Protein AF-A0A448TW00-F1 (afdb_monomer)

Foldseek 3Di:
DDPVVLLLVLLLLLLVLVCNVVCVVVNLVCQVPDDQEPDVLSVLSCVSSVHDHDDDDYPDDDPQLVVQCVPDPQNQVSLLVCLVCVLVSCCVPPCRPCVVDPDDPAAAVSSVLSVCLVVVDPHPSCCPRRRYPNCSSCVPVPVD

Mean predicted aligned error: 4.76 Å

pLDDT: mean 88.73, std 12.0, range [43.09, 97.88]

Structure (mmCIF, N/CA/C/O backbone):
data_AF-A0A448TW00-F1
#
_entry.id   AF-A0A448TW00-F1
#
loop_
_atom_site.group_PDB
_atom_site.id
_atom_site.type_symbol
_atom_site.label_atom_id
_atom_site.label_alt_id
_atom_site.label_comp_id
_atom_site.label_asym_id
_atom_site.label_entity_id
_atom_site.label_seq_id
_atom_site.pdbx_PDB_ins_code
_atom_site.Cartn_x
_atom_site.Cartn_y
_atom_site.Cartn_z
_atom_site.occupancy
_atom_site.B_iso_or_equiv
_atom_site.auth_seq_id
_atom_site.auth_comp_id
_atom_site.auth_asym_id
_atom_site.auth_atom_id
_atom_site.pdbx_PDB_model_num
ATOM 1 N N . MET A 1 1 ? 11.548 3.151 11.758 1.00 76.81 1 MET A N 1
ATOM 2 C CA . MET A 1 1 ? 10.615 2.899 10.655 1.00 76.81 1 MET A CA 1
ATOM 3 C C . MET A 1 1 ? 10.680 4.097 9.739 1.00 76.81 1 MET A C 1
ATOM 5 O O . MET A 1 1 ? 10.514 5.216 10.227 1.00 76.81 1 MET A O 1
ATOM 9 N N . ASP A 1 2 ? 11.054 3.883 8.485 1.00 84.25 2 ASP A N 1
ATOM 10 C CA . ASP A 1 2 ? 10.998 4.933 7.472 1.00 84.25 2 ASP A CA 1
ATOM 11 C C . ASP A 1 2 ? 9.605 4.991 6.814 1.00 84.25 2 ASP A C 1
ATOM 13 O O . ASP A 1 2 ? 8.665 4.332 7.258 1.00 84.25 2 ASP A O 1
ATOM 17 N N . LEU A 1 3 ? 9.437 5.844 5.802 1.00 84.62 3 LEU A N 1
ATOM 18 C CA . LEU A 1 3 ? 8.156 5.987 5.106 1.00 84.62 3 LEU A CA 1
ATOM 19 C C . LEU A 1 3 ? 7.769 4.726 4.316 1.00 84.62 3 LEU A C 1
ATOM 21 O O . LEU A 1 3 ? 6.583 4.427 4.227 1.00 84.62 3 LEU A O 1
ATOM 25 N N . GLY A 1 4 ? 8.735 4.008 3.738 1.00 87.38 4 GLY A N 1
ATOM 26 C CA . GLY A 1 4 ? 8.463 2.789 2.974 1.00 87.38 4 GLY A CA 1
ATOM 27 C C . GLY A 1 4 ? 7.904 1.701 3.881 1.00 87.38 4 GLY A C 1
ATOM 28 O O . GLY A 1 4 ? 6.840 1.159 3.600 1.00 87.38 4 GLY A O 1
ATOM 29 N N . ASP A 1 5 ? 8.544 1.499 5.033 1.00 88.75 5 ASP A N 1
ATOM 30 C CA . ASP A 1 5 ? 8.058 0.569 6.052 1.00 88.75 5 ASP A CA 1
ATOM 31 C C . ASP A 1 5 ? 6.620 0.913 6.512 1.00 88.75 5 ASP A C 1
ATOM 33 O O . ASP A 1 5 ? 5.791 0.025 6.715 1.00 88.75 5 ASP A O 1
ATOM 37 N N . LEU A 1 6 ? 6.311 2.208 6.686 1.00 91.00 6 LEU A N 1
ATOM 38 C CA . LEU A 1 6 ? 4.969 2.670 7.065 1.00 91.00 6 LEU A CA 1
ATOM 39 C C . LEU A 1 6 ? 3.946 2.417 5.951 1.00 91.00 6 LEU A C 1
ATOM 41 O O . LEU A 1 6 ? 2.841 1.959 6.233 1.00 91.00 6 LEU A O 1
ATOM 45 N N . LEU A 1 7 ? 4.290 2.703 4.694 1.00 92.38 7 LEU A N 1
ATOM 46 C CA . LEU A 1 7 ? 3.409 2.448 3.553 1.00 92.38 7 LEU A CA 1
ATOM 47 C C . LEU A 1 7 ? 3.092 0.957 3.423 1.00 92.38 7 LEU A C 1
ATOM 49 O O . LEU A 1 7 ? 1.921 0.610 3.274 1.00 92.38 7 LEU A O 1
ATOM 53 N N . ASP A 1 8 ? 4.097 0.090 3.545 1.00 94.25 8 ASP A N 1
ATOM 54 C CA . ASP A 1 8 ? 3.916 -1.361 3.492 1.00 94.25 8 ASP A CA 1
ATOM 55 C C . ASP A 1 8 ? 3.026 -1.851 4.641 1.00 94.25 8 ASP A C 1
ATOM 57 O O . ASP A 1 8 ? 2.035 -2.545 4.407 1.00 94.25 8 ASP A O 1
ATOM 61 N N . LEU A 1 9 ? 3.314 -1.443 5.882 1.00 95.75 9 LEU A N 1
ATOM 62 C CA . LEU A 1 9 ? 2.559 -1.885 7.056 1.00 95.75 9 LEU A CA 1
ATOM 63 C C . LEU A 1 9 ? 1.084 -1.465 7.000 1.00 95.75 9 LEU A C 1
ATOM 65 O O . LEU A 1 9 ? 0.191 -2.279 7.248 1.00 95.75 9 LEU A O 1
ATOM 69 N N . PHE A 1 10 ? 0.811 -0.200 6.677 1.00 95.75 10 PHE A N 1
ATOM 70 C CA . PHE A 1 10 ? -0.562 0.302 6.614 1.00 95.75 10 PHE A CA 1
ATOM 71 C C . PHE A 1 10 ? -1.309 -0.259 5.403 1.00 95.75 10 PHE A C 1
ATOM 73 O O . PHE A 1 10 ? -2.498 -0.551 5.513 1.00 95.75 10 PHE A O 1
ATOM 80 N N . SER A 1 11 ? -0.620 -0.485 4.284 1.00 97.00 11 SER A N 1
ATOM 81 C CA . SER A 1 11 ? -1.183 -1.171 3.122 1.00 97.00 11 SER A CA 1
ATOM 82 C C . SER A 1 11 ? -1.602 -2.612 3.438 1.00 97.00 11 SER A C 1
ATOM 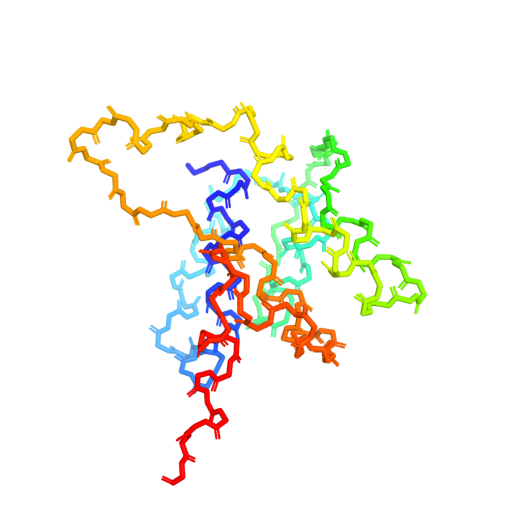84 O O . SER A 1 11 ? -2.696 -3.045 3.069 1.00 97.00 11 SER A O 1
ATOM 86 N N . ILE A 1 12 ? -0.781 -3.348 4.191 1.00 97.06 12 ILE A N 1
ATOM 87 C CA . ILE A 1 12 ? -1.144 -4.678 4.693 1.00 97.06 12 ILE A CA 1
ATOM 88 C C . ILE A 1 12 ? -2.383 -4.575 5.590 1.00 97.06 12 ILE A C 1
ATOM 90 O O . ILE A 1 12 ? -3.329 -5.339 5.411 1.00 97.06 12 ILE A O 1
ATOM 94 N N . GLY A 1 13 ? -2.426 -3.597 6.501 1.00 97.19 13 GLY A N 1
ATOM 95 C CA . GLY A 1 13 ? -3.604 -3.341 7.334 1.00 97.19 13 GLY A CA 1
ATOM 96 C C . GLY A 1 13 ? -4.882 -3.119 6.516 1.00 97.19 13 GLY A C 1
ATOM 97 O O . GLY A 1 13 ? -5.928 -3.666 6.854 1.00 97.19 13 GLY A O 1
ATOM 98 N N . VAL A 1 14 ? -4.792 -2.374 5.411 1.00 97.56 14 VAL A N 1
ATOM 99 C CA . VAL A 1 14 ? -5.897 -2.160 4.460 1.00 97.56 14 VAL A CA 1
ATOM 100 C C . VAL A 1 14 ? -6.347 -3.478 3.824 1.00 97.56 14 VAL A C 1
ATOM 102 O O . VAL A 1 14 ? -7.541 -3.756 3.764 1.00 97.56 14 VAL A O 1
ATOM 105 N N . CYS A 1 15 ? -5.414 -4.325 3.389 1.00 96.88 15 CYS A N 1
ATOM 106 C CA . CYS A 1 15 ? -5.748 -5.618 2.784 1.00 96.88 15 CYS A CA 1
ATOM 107 C C . CYS A 1 15 ? -6.443 -6.576 3.773 1.00 96.88 15 CYS A C 1
ATOM 109 O O . CYS A 1 15 ? -7.280 -7.384 3.372 1.00 96.88 15 CYS A O 1
ATOM 111 N N . TYR A 1 16 ? -6.151 -6.449 5.072 1.00 96.06 16 TYR A N 1
ATOM 112 C CA . TYR A 1 16 ? -6.764 -7.224 6.158 1.00 96.06 16 TYR A CA 1
ATOM 113 C C . TYR A 1 16 ? -7.899 -6.485 6.890 1.00 96.06 16 TYR A C 1
ATOM 115 O O . TYR A 1 16 ? -8.182 -6.788 8.052 1.00 96.06 16 TYR A O 1
ATOM 123 N N . GLU A 1 17 ? -8.576 -5.538 6.236 1.00 94.94 17 GLU A N 1
ATOM 124 C CA . GLU A 1 17 ? -9.590 -4.684 6.871 1.00 94.94 17 GLU A CA 1
ATOM 125 C C . GLU A 1 17 ? -10.706 -5.440 7.622 1.00 94.94 17 GLU A C 1
ATOM 127 O O . GLU A 1 17 ? -11.158 -4.961 8.660 1.00 94.94 17 GLU A O 1
ATOM 132 N N . ASP A 1 18 ? -11.093 -6.643 7.180 1.00 93.81 18 ASP A N 1
ATOM 133 C CA . ASP A 1 18 ? -12.089 -7.506 7.844 1.00 93.81 18 ASP A CA 1
ATOM 134 C C . ASP A 1 18 ? -11.738 -7.855 9.298 1.00 93.81 18 ASP A C 1
ATOM 136 O O . ASP A 1 18 ? -12.614 -8.177 10.099 1.00 93.81 18 ASP A O 1
ATOM 140 N N . ARG A 1 19 ? -10.443 -7.855 9.632 1.00 94.25 19 ARG A N 1
ATOM 141 C CA . ARG A 1 19 ? -9.919 -8.203 10.961 1.00 94.25 19 ARG A CA 1
ATOM 142 C C . ARG A 1 19 ? -9.228 -7.020 11.628 1.00 94.25 19 ARG A C 1
ATOM 144 O O . ARG A 1 19 ? -8.493 -7.207 12.595 1.00 94.25 19 ARG A O 1
ATOM 151 N N . LYS A 1 20 ? -9.452 -5.799 11.129 1.00 94.69 20 LYS A N 1
ATOM 152 C CA . LYS A 1 20 ? -8.726 -4.610 11.591 1.00 94.69 20 LYS A CA 1
ATOM 153 C C . LYS A 1 20 ? -8.838 -4.366 13.085 1.00 94.69 20 LYS A C 1
ATOM 155 O O . LYS A 1 20 ? -7.852 -3.970 13.695 1.00 94.69 20 LYS A O 1
ATOM 160 N N . GLU A 1 21 ? -9.971 -4.695 13.698 1.00 96.31 21 GLU A N 1
ATOM 161 C CA . GLU A 1 21 ? -10.176 -4.544 15.145 1.00 96.31 21 GLU A CA 1
ATOM 162 C C . GLU A 1 21 ? -9.121 -5.283 15.991 1.00 96.31 21 GLU A C 1
ATOM 164 O O . GLU A 1 21 ? -8.815 -4.858 17.102 1.00 96.31 21 GLU A O 1
ATOM 169 N N . GLU A 1 22 ? -8.501 -6.343 15.460 1.00 96.94 22 GLU A N 1
ATOM 170 C CA . GLU A 1 22 ? -7.433 -7.079 16.147 1.00 96.94 22 GLU A CA 1
ATOM 171 C C . GLU A 1 22 ? -6.110 -6.307 16.207 1.00 96.94 22 GLU A C 1
ATOM 173 O O . GLU A 1 22 ? -5.298 -6.553 17.099 1.00 96.94 22 GLU A O 1
ATOM 178 N N . PHE A 1 23 ? -5.877 -5.382 15.269 1.00 96.81 23 PHE A N 1
ATOM 179 C CA . PHE A 1 23 ? -4.593 -4.698 15.126 1.00 96.81 23 PHE A CA 1
ATOM 180 C C . PHE A 1 23 ? -4.650 -3.163 15.132 1.00 96.81 23 PHE A C 1
ATOM 182 O O . PHE A 1 23 ? -3.606 -2.522 15.282 1.00 96.81 23 PHE A O 1
ATOM 189 N N . LEU A 1 24 ? -5.834 -2.551 15.024 1.00 97.00 24 LEU A N 1
ATOM 190 C CA . LEU A 1 24 ? -6.009 -1.093 15.017 1.00 97.00 24 LEU A CA 1
ATOM 191 C C . LEU A 1 24 ? -5.327 -0.383 16.200 1.00 97.00 24 LEU A C 1
ATOM 193 O O . LEU A 1 24 ? -4.672 0.629 15.946 1.00 97.00 24 LEU A O 1
ATOM 197 N N . PRO A 1 25 ? -5.384 -0.880 17.456 1.00 97.00 25 PRO A N 1
ATOM 198 C CA . PRO A 1 25 ? -4.700 -0.220 18.570 1.00 97.00 25 PRO A CA 1
ATOM 199 C C . PRO A 1 25 ? -3.182 -0.106 18.369 1.00 97.00 25 PRO A C 1
ATOM 201 O O . PRO A 1 25 ? -2.582 0.903 18.739 1.00 97.00 25 PRO A O 1
ATOM 204 N N . TYR A 1 26 ? -2.557 -1.108 17.744 1.00 96.75 26 TYR A N 1
ATOM 205 C CA . TYR A 1 26 ? -1.124 -1.084 17.453 1.00 96.75 26 TYR A CA 1
ATOM 206 C C . TYR A 1 26 ? -0.805 -0.114 16.320 1.00 96.75 26 TYR A C 1
ATOM 208 O O . TYR A 1 26 ? 0.150 0.651 16.431 1.00 96.75 26 TYR A O 1
ATOM 216 N N . LEU A 1 27 ? -1.625 -0.087 15.264 1.00 95.50 27 LEU A N 1
ATOM 217 C CA . LEU A 1 27 ? -1.453 0.884 14.185 1.00 95.50 27 LEU A CA 1
ATOM 218 C C . LEU A 1 27 ? -1.635 2.320 14.687 1.00 95.50 27 LEU A C 1
ATOM 220 O O . LEU A 1 27 ? -0.823 3.172 14.340 1.00 95.50 27 LEU A O 1
ATOM 224 N N . GLN A 1 28 ? -2.617 2.586 15.559 1.00 94.31 28 GLN A N 1
ATOM 225 C CA . GLN A 1 28 ? -2.771 3.904 16.185 1.00 94.31 28 GLN A CA 1
ATOM 226 C C . GLN A 1 28 ? -1.539 4.267 17.017 1.00 94.31 28 GLN A C 1
ATOM 228 O O . GLN A 1 28 ? -1.012 5.361 16.864 1.00 94.31 28 GLN A O 1
ATOM 233 N N . SER A 1 29 ? -1.020 3.336 17.824 1.00 93.81 29 SER A N 1
ATOM 234 C CA . SER A 1 29 ? 0.204 3.571 18.597 1.00 93.81 29 SER A CA 1
ATOM 235 C C . SER A 1 29 ? 1.406 3.890 17.698 1.00 93.81 29 SER A C 1
ATOM 237 O O . SER A 1 29 ? 2.223 4.744 18.040 1.00 93.81 29 SER A O 1
ATOM 239 N N . ILE A 1 30 ? 1.511 3.255 16.527 1.00 92.69 30 ILE A N 1
ATOM 240 C CA . ILE A 1 30 ? 2.548 3.574 15.539 1.00 92.69 30 ILE A CA 1
ATOM 241 C C . ILE A 1 30 ? 2.350 4.980 14.978 1.00 92.69 30 ILE A C 1
ATOM 243 O O . ILE A 1 30 ? 3.334 5.711 14.891 1.00 92.69 30 ILE A O 1
ATOM 247 N N . VAL A 1 31 ? 1.114 5.378 14.640 1.00 89.62 31 VAL A N 1
ATOM 248 C CA . VAL A 1 31 ? 0.824 6.759 14.223 1.00 89.62 31 VAL A CA 1
ATOM 249 C C . VAL A 1 31 ? 1.260 7.728 15.315 1.00 89.62 31 VAL A C 1
ATOM 251 O O . VAL A 1 31 ? 2.075 8.595 15.029 1.00 89.62 31 VAL A O 1
ATOM 254 N N . ASP A 1 32 ? 0.819 7.532 16.559 1.00 88.75 32 ASP A N 1
ATOM 255 C CA . ASP A 1 32 ? 1.075 8.434 17.688 1.00 88.75 32 ASP A CA 1
ATOM 256 C C . ASP A 1 32 ? 2.579 8.646 17.946 1.00 88.75 32 ASP A C 1
ATOM 258 O O . ASP A 1 32 ? 3.006 9.754 18.272 1.00 88.75 32 ASP A O 1
ATOM 262 N N . ASN A 1 33 ? 3.393 7.600 17.765 1.00 87.19 33 ASN A N 1
ATOM 263 C CA . ASN A 1 33 ? 4.844 7.639 17.986 1.00 87.19 33 ASN A CA 1
ATOM 264 C C . ASN A 1 33 ? 5.660 8.003 16.735 1.00 87.19 33 ASN A C 1
ATOM 266 O O . ASN A 1 33 ? 6.862 8.276 16.837 1.00 87.19 33 ASN A O 1
ATOM 270 N N . ALA A 1 34 ? 5.050 7.990 15.551 1.00 80.94 34 ALA A N 1
ATOM 271 C CA . ALA A 1 34 ? 5.709 8.416 14.330 1.00 80.94 34 ALA A CA 1
ATOM 272 C C . ALA A 1 34 ? 5.907 9.938 14.335 1.00 80.94 34 ALA A C 1
ATOM 274 O O . ALA A 1 34 ? 5.065 10.708 14.805 1.00 80.94 34 ALA A O 1
ATOM 275 N N . GLN A 1 35 ? 7.023 10.397 13.756 1.00 72.75 35 GLN A N 1
ATOM 276 C CA . GLN A 1 35 ? 7.148 11.813 13.408 1.00 72.75 35 GLN A CA 1
ATOM 277 C C . GLN A 1 35 ? 5.971 12.209 12.502 1.00 72.75 35 GLN A C 1
ATOM 279 O O . GLN A 1 35 ? 5.524 11.387 11.704 1.00 72.75 35 GLN A O 1
ATOM 284 N N . PRO A 1 36 ? 5.445 13.439 12.601 1.00 69.31 36 PRO A N 1
ATOM 285 C CA . PRO A 1 36 ? 4.332 13.848 11.761 1.00 69.31 36 PRO A CA 1
ATOM 286 C C . PRO A 1 36 ? 4.740 13.785 10.287 1.00 69.31 36 PRO A C 1
ATOM 288 O O . PRO A 1 36 ? 5.663 14.475 9.845 1.00 69.31 36 PRO A O 1
ATOM 291 N N . TYR A 1 37 ? 4.042 12.947 9.527 1.00 65.12 37 TYR A N 1
ATOM 292 C CA . TYR A 1 37 ? 4.248 12.763 8.098 1.00 65.12 37 TYR A CA 1
ATOM 293 C C . TYR A 1 37 ? 2.984 13.176 7.349 1.00 65.12 37 TYR A C 1
ATOM 295 O O . TYR A 1 37 ? 1.879 12.820 7.745 1.00 65.12 37 TYR A O 1
ATOM 303 N N . ILE A 1 38 ? 3.154 13.915 6.251 1.00 67.06 38 ILE A N 1
ATOM 304 C CA . ILE A 1 38 ? 2.074 14.214 5.303 1.00 67.06 38 ILE A CA 1
ATOM 305 C C . ILE A 1 38 ? 2.494 13.620 3.960 1.00 67.06 38 ILE A C 1
ATOM 307 O O . ILE A 1 38 ? 2.919 14.329 3.049 1.00 67.06 38 ILE A O 1
ATOM 311 N N . ASP A 1 39 ? 2.464 12.291 3.893 1.00 83.12 39 ASP A N 1
ATOM 312 C CA . ASP A 1 39 ? 2.443 11.563 2.628 1.00 83.12 39 ASP A CA 1
ATOM 313 C C . ASP A 1 39 ? 0.968 11.295 2.281 1.00 83.12 39 ASP A C 1
ATOM 315 O O . ASP A 1 39 ? 0.273 10.677 3.091 1.00 83.12 39 ASP A O 1
ATOM 319 N N . PRO A 1 40 ? 0.461 11.753 1.121 1.00 86.44 40 PRO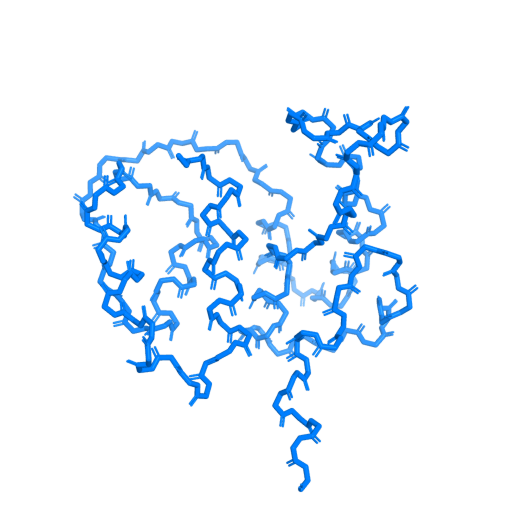 A N 1
ATOM 320 C CA . PRO A 1 40 ? -0.953 11.606 0.779 1.00 86.44 40 PRO A CA 1
ATOM 321 C C . PRO A 1 40 ? -1.438 10.154 0.727 1.00 86.44 40 PRO A C 1
ATOM 323 O O . PRO A 1 40 ? -2.606 9.892 1.002 1.00 86.44 40 PRO A O 1
ATOM 326 N N . THR A 1 41 ? -0.557 9.211 0.376 1.00 90.25 41 THR A N 1
ATOM 327 C CA . THR A 1 41 ? -0.902 7.786 0.301 1.00 90.25 41 THR A CA 1
ATOM 328 C C . THR A 1 41 ? -0.981 7.188 1.700 1.00 90.25 41 THR A C 1
ATOM 330 O O . THR A 1 41 ? -1.966 6.534 2.031 1.00 90.25 41 THR A O 1
ATOM 333 N N . LEU A 1 42 ? -0.004 7.481 2.563 1.00 90.12 42 LEU A N 1
ATOM 334 C CA . LEU A 1 42 ? -0.054 7.043 3.959 1.00 90.12 42 LEU A CA 1
ATOM 335 C C . LEU A 1 42 ? -1.253 7.654 4.700 1.00 90.12 42 LEU A C 1
ATOM 337 O O . LEU A 1 42 ? -1.950 6.955 5.431 1.00 90.12 42 LEU A O 1
ATOM 341 N N . GLU A 1 43 ? -1.529 8.943 4.491 1.00 89.31 43 GLU A N 1
ATOM 342 C CA . GLU A 1 43 ? -2.682 9.623 5.089 1.00 89.31 43 GLU A CA 1
ATOM 343 C C . 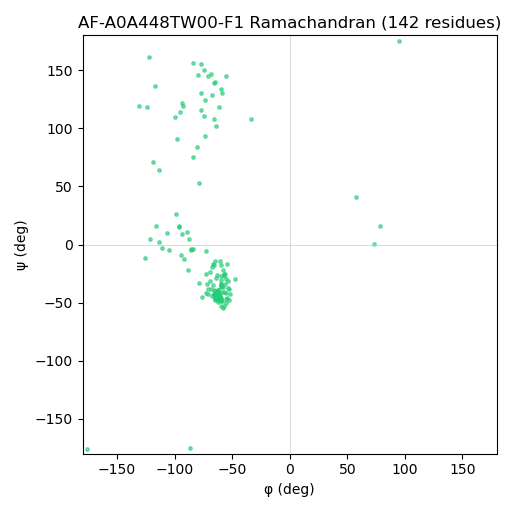GLU A 1 43 ? -4.006 9.002 4.624 1.00 89.31 43 GLU A C 1
ATOM 345 O O . GLU A 1 43 ? -4.922 8.828 5.432 1.00 89.31 43 GLU A O 1
ATOM 350 N N . LEU A 1 44 ? -4.098 8.619 3.346 1.00 92.81 44 LEU A N 1
ATOM 351 C CA . LEU A 1 44 ? -5.237 7.875 2.816 1.00 92.81 44 LEU A CA 1
ATOM 352 C C . LEU A 1 44 ? -5.408 6.531 3.540 1.00 92.81 44 LEU A C 1
ATOM 354 O O . LEU A 1 44 ? -6.522 6.222 3.955 1.00 92.81 44 LEU A O 1
ATOM 358 N N . TYR A 1 45 ? -4.331 5.767 3.748 1.00 95.00 45 TYR A N 1
ATOM 359 C CA . TYR A 1 45 ? -4.391 4.474 4.444 1.00 95.00 45 TYR A CA 1
ATOM 360 C C . TYR A 1 45 ? -4.821 4.621 5.905 1.00 95.00 45 TYR A C 1
ATOM 362 O O . TYR A 1 45 ? -5.718 3.912 6.361 1.00 95.00 45 TYR A O 1
ATOM 370 N N . ILE A 1 46 ? -4.235 5.581 6.627 1.00 93.81 46 ILE A N 1
ATOM 371 C CA . ILE A 1 46 ? -4.597 5.909 8.014 1.00 93.81 46 ILE A CA 1
ATOM 372 C C . ILE A 1 46 ? -6.095 6.221 8.105 1.00 93.81 46 ILE A C 1
ATOM 374 O O . ILE A 1 46 ? -6.807 5.634 8.921 1.00 93.81 46 ILE A O 1
ATOM 378 N N . LYS A 1 47 ? -6.591 7.110 7.236 1.00 93.88 47 LYS A N 1
ATOM 379 C CA . LYS A 1 47 ? -8.003 7.509 7.215 1.00 93.88 47 LYS A CA 1
ATOM 380 C C . LYS A 1 47 ? -8.929 6.354 6.851 1.00 93.88 47 LYS A C 1
ATOM 382 O O . LYS A 1 47 ? -9.962 6.198 7.495 1.00 93.88 47 LYS A O 1
ATOM 387 N N . TYR A 1 48 ? -8.560 5.545 5.860 1.00 96.62 48 TYR A N 1
ATOM 388 C CA . TYR A 1 48 ? -9.337 4.377 5.444 1.00 96.62 48 TYR A CA 1
ATOM 389 C C . TYR A 1 48 ? -9.522 3.376 6.591 1.00 96.62 48 TYR A C 1
ATOM 391 O O . TYR A 1 48 ? -10.616 2.865 6.823 1.00 96.62 48 TYR A O 1
ATOM 399 N N . LEU A 1 49 ? -8.466 3.159 7.376 1.00 96.88 49 LEU A N 1
ATOM 400 C CA . LEU A 1 49 ? -8.497 2.287 8.547 1.00 96.88 49 LEU A CA 1
ATOM 401 C C . LEU A 1 49 ? -9.265 2.883 9.741 1.00 96.88 49 LEU A C 1
ATOM 403 O O . LEU A 1 49 ? -9.484 2.180 10.723 1.00 96.88 49 LEU A O 1
ATOM 407 N N . GLY A 1 50 ? -9.717 4.139 9.667 1.00 95.94 50 GLY A N 1
ATOM 408 C CA . GLY A 1 50 ? -10.419 4.825 10.758 1.00 95.94 50 GLY A CA 1
ATOM 409 C C . GLY A 1 50 ? -9.491 5.349 11.858 1.00 95.94 50 GLY A C 1
ATOM 410 O O . GLY A 1 50 ? -9.950 5.672 12.953 1.00 95.94 50 GLY A O 1
ATOM 411 N N . LEU A 1 51 ? -8.190 5.433 11.578 1.00 94.00 51 LEU A N 1
ATOM 412 C CA . LEU A 1 51 ? -7.176 5.918 12.507 1.00 94.00 51 LEU A CA 1
ATOM 413 C C . LEU A 1 51 ? -7.092 7.448 12.474 1.00 94.00 51 LEU A C 1
ATOM 415 O O . LEU A 1 51 ? -7.449 8.102 11.488 1.00 94.00 51 LEU A O 1
ATOM 419 N N . LYS A 1 52 ? -6.598 8.035 13.564 1.00 89.62 52 LYS A N 1
ATOM 420 C CA . LYS A 1 52 ? -6.418 9.485 13.677 1.00 89.62 52 LYS A CA 1
ATOM 421 C C . LYS A 1 52 ? -5.000 9.859 13.246 1.00 89.62 52 LYS A C 1
ATOM 423 O O . LYS A 1 52 ? -4.062 9.386 13.885 1.00 89.62 52 LYS A O 1
ATOM 428 N N . PRO A 1 53 ? -4.821 10.683 12.199 1.00 83.00 53 PRO A N 1
ATOM 429 C CA . PRO A 1 53 ? -3.498 11.136 11.790 1.00 83.00 53 PRO A CA 1
ATOM 430 C C . PRO A 1 53 ? -2.892 12.078 12.836 1.00 83.00 53 PRO A C 1
ATOM 432 O O . PRO A 1 53 ? -3.604 12.872 13.453 1.00 83.00 53 PRO A O 1
ATOM 435 N N . ASN A 1 54 ? -1.568 12.033 12.983 1.00 77.94 54 ASN A N 1
ATOM 436 C CA . ASN A 1 54 ? -0.843 13.001 13.800 1.00 77.94 54 ASN A CA 1
ATOM 437 C C . ASN A 1 54 ? -0.903 14.399 13.174 1.00 77.94 54 ASN A C 1
ATOM 439 O O . ASN A 1 54 ?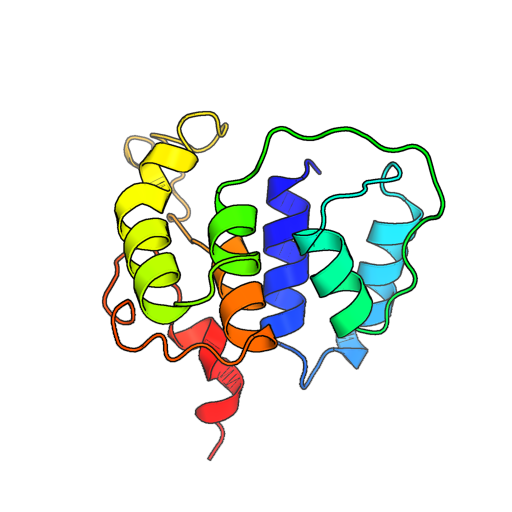 -0.543 14.597 12.012 1.00 77.94 54 ASN A O 1
ATOM 443 N N . GLU A 1 55 ? -1.292 15.394 13.967 1.00 69.19 55 GLU A N 1
ATOM 444 C CA . GLU A 1 55 ? -1.221 16.796 13.568 1.00 69.19 55 GLU A CA 1
ATOM 445 C C . GLU A 1 55 ? 0.231 17.286 13.679 1.00 69.19 55 GLU A C 1
ATOM 447 O O . GLU A 1 55 ? 0.810 17.333 14.764 1.00 69.19 55 GLU A O 1
ATOM 452 N N . GLY A 1 56 ? 0.865 17.661 12.565 1.00 61.72 56 GLY A N 1
ATOM 453 C CA . GLY A 1 56 ? 2.219 18.206 12.635 1.00 61.72 56 GLY A CA 1
ATOM 454 C C . GLY A 1 56 ? 2.817 18.688 11.318 1.00 61.72 56 GLY A C 1
ATOM 455 O O . GLY A 1 56 ? 2.156 18.784 10.284 1.00 61.72 56 GLY A O 1
ATOM 456 N N . LYS A 1 57 ? 4.090 19.097 11.383 1.00 54.16 57 LYS A N 1
ATOM 457 C CA . LYS A 1 57 ? 4.780 19.803 10.295 1.00 54.16 57 LYS A CA 1
ATOM 458 C C . LYS A 1 57 ? 4.969 18.922 9.058 1.00 54.16 57 LYS A C 1
ATOM 460 O O . LYS A 1 57 ? 5.369 17.771 9.143 1.00 54.16 57 LYS A O 1
ATOM 465 N N . ARG A 1 58 ? 4.763 19.543 7.894 1.00 56.56 58 ARG A N 1
ATOM 466 C CA . ARG A 1 58 ? 4.914 18.948 6.561 1.00 56.56 58 ARG A CA 1
ATOM 467 C C . ARG A 1 58 ? 6.371 18.558 6.300 1.00 56.56 58 ARG A C 1
ATOM 469 O O . ARG A 1 58 ? 7.178 19.417 5.944 1.00 56.56 58 ARG A O 1
ATOM 476 N N . ALA A 1 59 ? 6.708 17.280 6.409 1.00 53.34 59 ALA A N 1
ATOM 477 C CA . ALA A 1 59 ? 7.884 16.760 5.726 1.00 53.34 59 ALA A CA 1
ATOM 478 C C . ALA A 1 59 ? 7.544 16.646 4.232 1.00 53.34 59 ALA A C 1
ATOM 480 O O . ALA A 1 59 ? 6.696 15.851 3.835 1.00 53.34 59 ALA A O 1
ATOM 481 N N . LYS A 1 60 ? 8.152 17.496 3.396 1.00 49.19 60 LYS A N 1
ATOM 482 C CA . LYS A 1 60 ? 7.999 17.420 1.940 1.00 49.19 60 LYS A CA 1
ATOM 483 C C . LYS A 1 60 ? 8.792 16.214 1.449 1.00 49.19 60 LYS A C 1
ATOM 485 O O . LYS A 1 60 ? 9.994 16.325 1.215 1.00 49.19 60 LYS A O 1
ATOM 490 N N . PHE A 1 61 ? 8.140 15.066 1.323 1.00 57.97 61 PHE A N 1
ATOM 491 C CA . PHE A 1 61 ? 8.764 13.923 0.677 1.00 57.97 61 PHE A CA 1
ATOM 492 C C . PHE A 1 61 ? 8.806 14.126 -0.833 1.00 57.97 61 PHE A C 1
ATOM 494 O O . PHE A 1 61 ? 8.002 14.842 -1.434 1.00 57.97 61 PHE A O 1
ATOM 501 N N . LYS A 1 62 ? 9.831 13.538 -1.442 1.00 54.25 62 LYS A N 1
ATOM 502 C CA . LYS A 1 62 ? 9.973 13.465 -2.891 1.00 54.25 62 LYS A CA 1
ATOM 503 C C . LYS A 1 62 ? 8.745 12.727 -3.426 1.00 54.25 62 LYS A C 1
ATOM 505 O O . LYS A 1 62 ? 8.448 11.666 -2.891 1.00 54.25 62 LYS A O 1
ATOM 510 N N . VAL A 1 63 ? 8.085 13.287 -4.447 1.00 54.66 63 VAL A N 1
ATOM 511 C CA . VAL A 1 63 ? 6.998 12.649 -5.219 1.00 54.66 63 VAL A CA 1
ATOM 512 C C . VAL A 1 63 ? 7.269 11.151 -5.302 1.00 54.66 63 VAL A C 1
ATOM 514 O O . VAL A 1 63 ? 8.234 10.732 -5.956 1.00 54.66 63 VAL A O 1
ATOM 517 N N . ASN A 1 64 ? 6.483 10.366 -4.567 1.00 71.81 64 ASN A N 1
ATOM 518 C CA . ASN A 1 64 ? 6.604 8.921 -4.592 1.00 71.81 64 ASN A CA 1
ATOM 519 C C . ASN A 1 64 ? 5.938 8.430 -5.893 1.00 71.81 64 ASN A C 1
ATOM 521 O O . ASN A 1 64 ? 5.116 9.118 -6.505 1.00 71.81 64 ASN A O 1
ATOM 525 N N . TYR A 1 65 ? 6.332 7.266 -6.401 1.00 83.88 65 TYR A N 1
ATOM 526 C CA . TYR A 1 65 ? 5.736 6.756 -7.641 1.00 83.88 65 TYR A CA 1
ATOM 527 C C . TYR A 1 65 ? 4.245 6.409 -7.472 1.00 83.88 65 TYR A C 1
ATOM 529 O O . TYR A 1 65 ? 3.524 6.347 -8.469 1.00 83.88 65 TYR A O 1
ATOM 537 N N . LEU A 1 66 ? 3.778 6.248 -6.229 1.00 90.25 66 LEU A N 1
ATOM 538 C CA . LEU A 1 66 ? 2.382 6.003 -5.873 1.00 90.25 66 LEU A CA 1
ATOM 539 C C . LEU A 1 66 ? 1.497 7.230 -6.126 1.00 90.25 66 LEU A C 1
ATOM 541 O O . LEU A 1 66 ? 0.358 7.068 -6.542 1.00 90.25 66 LEU A O 1
ATOM 545 N N . GLU A 1 67 ? 2.014 8.454 -6.001 1.00 87.69 67 GLU A N 1
ATOM 546 C CA . GLU A 1 67 ? 1.266 9.692 -6.252 1.00 87.69 67 GLU A CA 1
ATOM 547 C C . GLU A 1 67 ? 0.751 9.752 -7.698 1.00 87.69 67 GLU A C 1
ATOM 549 O O . GLU A 1 67 ? -0.350 10.240 -7.960 1.00 87.69 67 GLU A O 1
ATOM 554 N N . ARG A 1 68 ? 1.508 9.193 -8.652 1.00 88.31 68 ARG A N 1
ATOM 555 C CA . ARG A 1 68 ? 1.061 9.067 -10.047 1.00 88.31 68 ARG A CA 1
ATOM 556 C C . ARG A 1 68 ? -0.128 8.122 -10.172 1.00 88.31 68 ARG A C 1
ATOM 558 O O . ARG A 1 68 ? -1.068 8.435 -10.894 1.00 88.31 68 ARG A O 1
ATOM 565 N N . LEU A 1 69 ? -0.096 6.989 -9.473 1.00 93.31 69 LEU A N 1
ATOM 566 C CA . LEU A 1 69 ? -1.219 6.055 -9.426 1.00 93.31 69 LEU A CA 1
ATOM 567 C C . LEU A 1 69 ? -2.433 6.703 -8.744 1.00 93.31 69 LEU A C 1
ATOM 569 O O . LEU A 1 69 ? -3.531 6.709 -9.303 1.00 93.31 69 LEU A O 1
ATOM 573 N N . LEU A 1 70 ? -2.219 7.335 -7.590 1.00 93.25 70 LEU A N 1
ATOM 574 C CA . LEU A 1 70 ? -3.241 8.003 -6.788 1.00 93.25 70 LEU A CA 1
ATOM 575 C C . LEU A 1 70 ? -3.953 9.134 -7.542 1.00 93.25 70 LEU A C 1
ATOM 577 O O . LEU A 1 70 ? -5.160 9.288 -7.380 1.00 93.25 70 LEU A O 1
ATOM 581 N N . ASN A 1 71 ? -3.263 9.863 -8.422 1.00 92.06 71 ASN A N 1
ATOM 582 C CA . ASN A 1 71 ? -3.839 11.009 -9.139 1.00 92.06 71 ASN A CA 1
ATOM 583 C C . ASN A 1 71 ? -4.187 10.747 -10.617 1.00 92.06 71 ASN A C 1
ATOM 585 O O . ASN A 1 71 ? -4.765 11.617 -11.257 1.00 92.06 71 ASN A O 1
ATOM 589 N N . SER A 1 72 ? -3.864 9.576 -11.179 1.00 94.19 72 SER A N 1
ATOM 590 C CA . SER A 1 72 ? -4.201 9.261 -12.580 1.00 94.19 72 SER A CA 1
ATOM 591 C C . SER A 1 72 ? -5.713 9.182 -12.813 1.00 94.19 72 SER A C 1
ATOM 593 O O . SER A 1 72 ? -6.418 8.588 -11.999 1.00 94.19 72 SER A O 1
ATOM 595 N N . GLU A 1 73 ? -6.193 9.701 -13.944 1.00 95.44 73 GLU A N 1
ATOM 596 C CA . GLU A 1 73 ? -7.565 9.467 -14.427 1.00 95.44 73 GLU A CA 1
ATOM 597 C C . GLU A 1 73 ? -7.741 8.022 -14.922 1.00 95.44 73 GLU A C 1
ATOM 599 O O . GLU A 1 73 ? -8.754 7.382 -14.658 1.00 95.44 73 GLU A O 1
ATOM 604 N N . ASP A 1 74 ? -6.714 7.475 -15.579 1.00 97.25 74 ASP A N 1
ATOM 605 C CA . ASP A 1 74 ? -6.660 6.079 -16.017 1.00 97.25 74 ASP A CA 1
ATOM 606 C C . ASP A 1 74 ? -5.863 5.260 -14.993 1.00 97.25 74 ASP A C 1
ATOM 608 O O . ASP A 1 74 ? -4.625 5.184 -15.035 1.00 97.25 74 ASP A O 1
ATOM 612 N N . LYS A 1 75 ? -6.578 4.712 -14.004 1.00 96.31 75 LYS A N 1
ATOM 613 C CA . LYS A 1 75 ? -5.993 3.953 -12.890 1.00 96.31 75 LYS A CA 1
ATOM 614 C C . LYS A 1 75 ? -5.340 2.653 -13.341 1.00 96.31 75 LYS A C 1
ATOM 616 O O . LYS A 1 75 ? -4.223 2.372 -12.916 1.00 96.31 75 LYS A O 1
ATOM 621 N N . VAL A 1 76 ? -5.981 1.908 -14.240 1.00 97.88 76 VAL A N 1
ATOM 622 C CA . VAL A 1 76 ? -5.488 0.610 -14.730 1.00 97.88 76 VAL A CA 1
ATOM 623 C C . VAL A 1 76 ? -4.180 0.788 -15.503 1.00 97.88 76 VAL A C 1
ATOM 625 O O . VAL A 1 76 ? -3.188 0.095 -15.252 1.00 97.88 76 VAL A O 1
ATOM 628 N N . LYS A 1 77 ? -4.107 1.779 -16.400 1.00 97.44 77 LYS A N 1
ATOM 629 C CA . LYS A 1 77 ? -2.867 2.085 -17.128 1.00 97.44 77 LYS A CA 1
ATOM 630 C C . LYS A 1 77 ? -1.768 2.592 -16.202 1.00 97.44 77 LYS A C 1
ATOM 632 O O . LYS A 1 77 ? -0.600 2.239 -16.391 1.00 97.44 77 LYS A O 1
ATOM 637 N N . ALA A 1 78 ? -2.111 3.420 -15.216 1.00 96.81 78 ALA A N 1
ATOM 638 C CA . ALA A 1 78 ? -1.146 3.883 -14.228 1.00 96.81 78 ALA A CA 1
ATOM 639 C C . ALA A 1 78 ? -0.599 2.722 -13.391 1.00 96.81 78 ALA A C 1
ATOM 641 O O . ALA A 1 78 ? 0.615 2.631 -13.238 1.00 96.81 78 ALA A O 1
ATOM 642 N N . LEU A 1 79 ? -1.455 1.799 -12.945 1.00 97.62 79 LEU A N 1
ATOM 643 C CA . LEU A 1 79 ? -1.063 0.606 -12.196 1.00 97.62 79 LEU A CA 1
ATOM 644 C C . LEU A 1 79 ? -0.090 -0.256 -13.002 1.00 97.62 79 LEU A C 1
ATOM 646 O O . LEU A 1 79 ? 0.994 -0.581 -12.518 1.00 97.62 79 LEU A O 1
ATOM 650 N N . LYS A 1 80 ? -0.418 -0.537 -14.269 1.00 97.69 80 LYS A N 1
ATOM 651 C CA . LYS A 1 80 ? 0.463 -1.283 -15.177 1.00 97.69 80 LYS A CA 1
ATOM 652 C C . LYS A 1 80 ? 1.852 -0.646 -15.285 1.00 97.69 80 LYS A C 1
ATOM 654 O O . LYS A 1 80 ? 2.864 -1.339 -15.198 1.00 97.69 80 LYS A O 1
ATOM 659 N N . ASN A 1 81 ? 1.910 0.676 -15.451 1.00 96.31 81 ASN A N 1
ATOM 660 C CA . ASN A 1 81 ? 3.175 1.411 -15.534 1.00 96.31 81 ASN A CA 1
ATOM 661 C C . ASN A 1 81 ? 3.940 1.420 -14.206 1.00 96.31 81 ASN A C 1
ATOM 663 O O . ASN A 1 81 ? 5.170 1.320 -14.216 1.00 96.31 81 ASN A O 1
ATOM 667 N N . THR A 1 82 ? 3.228 1.543 -13.086 1.00 95.81 82 THR A N 1
ATOM 668 C CA . THR A 1 82 ? 3.797 1.479 -11.739 1.00 95.81 82 THR A CA 1
ATOM 669 C C . THR A 1 82 ? 4.472 0.135 -11.519 1.00 95.81 82 THR A C 1
ATOM 671 O O . THR A 1 82 ? 5.667 0.107 -11.233 1.00 95.81 82 THR A O 1
ATOM 674 N N . MET A 1 83 ? 3.763 -0.971 -11.754 1.00 97.25 83 MET A N 1
ATOM 675 C CA . MET A 1 83 ? 4.302 -2.314 -11.536 1.00 97.25 83 MET A CA 1
ATOM 676 C C . MET A 1 83 ? 5.477 -2.628 -12.460 1.00 97.25 83 MET A C 1
ATOM 678 O O . MET A 1 83 ? 6.518 -3.075 -11.980 1.00 97.25 83 MET A O 1
ATOM 682 N N . ALA A 1 84 ? 5.385 -2.265 -13.745 1.00 96.69 84 ALA A N 1
ATOM 683 C CA . ALA A 1 84 ? 6.475 -2.458 -14.705 1.00 96.69 84 ALA A CA 1
ATOM 684 C C . ALA A 1 84 ? 7.794 -1.774 -14.292 1.00 96.69 84 ALA A C 1
ATOM 686 O O . ALA A 1 84 ? 8.870 -2.193 -14.713 1.00 96.69 84 ALA A O 1
ATOM 687 N N . ASN A 1 85 ? 7.725 -0.719 -13.474 1.00 95.50 85 ASN A N 1
ATOM 688 C CA . ASN A 1 85 ? 8.885 0.049 -13.025 1.00 95.50 85 ASN A CA 1
ATOM 689 C C . ASN A 1 85 ? 9.150 -0.068 -11.517 1.00 95.50 85 ASN A C 1
ATOM 691 O O . ASN A 1 85 ? 10.098 0.555 -11.037 1.00 95.50 85 ASN A O 1
ATOM 695 N N . TRP A 1 86 ? 8.365 -0.860 -10.778 1.00 94.94 86 TRP A N 1
ATOM 696 C CA . TRP A 1 86 ? 8.364 -0.876 -9.312 1.00 94.94 86 TRP A CA 1
ATOM 697 C C . TRP A 1 86 ? 9.757 -1.138 -8.733 1.00 94.94 86 TRP A C 1
ATOM 699 O O . TRP A 1 86 ? 10.237 -0.377 -7.897 1.00 94.94 86 TRP A O 1
ATOM 709 N N . TYR A 1 87 ? 10.475 -2.139 -9.254 1.00 93.81 87 TYR A N 1
ATOM 710 C CA . TYR A 1 87 ? 11.829 -2.444 -8.781 1.00 93.81 87 TYR A CA 1
ATOM 711 C C . TYR A 1 87 ? 12.780 -1.264 -9.006 1.00 93.81 87 TYR A C 1
ATOM 713 O O . TYR A 1 87 ? 13.457 -0.825 -8.082 1.00 93.81 87 TYR A O 1
ATOM 721 N N . ARG A 1 88 ? 12.762 -0.666 -10.205 1.00 93.38 88 ARG A N 1
ATOM 722 C CA . ARG A 1 88 ? 13.594 0.502 -10.534 1.00 93.38 88 ARG A CA 1
ATOM 723 C C . ARG A 1 88 ? 13.257 1.712 -9.664 1.00 93.38 88 ARG A C 1
ATOM 725 O O . ARG A 1 88 ? 14.159 2.449 -9.275 1.00 93.38 88 ARG A O 1
ATOM 732 N N . PHE A 1 89 ? 11.979 1.942 -9.366 1.00 91.31 89 PHE A N 1
ATOM 733 C CA . PHE A 1 89 ? 11.569 3.032 -8.481 1.00 91.31 89 PHE A CA 1
ATOM 734 C C . PHE A 1 89 ? 12.107 2.866 -7.059 1.00 91.31 89 PHE A C 1
ATOM 736 O O . PHE A 1 89 ? 12.376 3.865 -6.395 1.00 91.31 89 PHE A O 1
ATOM 743 N N . ASN A 1 90 ? 12.366 1.626 -6.650 1.00 89.81 90 ASN A N 1
ATOM 744 C CA . ASN A 1 90 ? 12.914 1.280 -5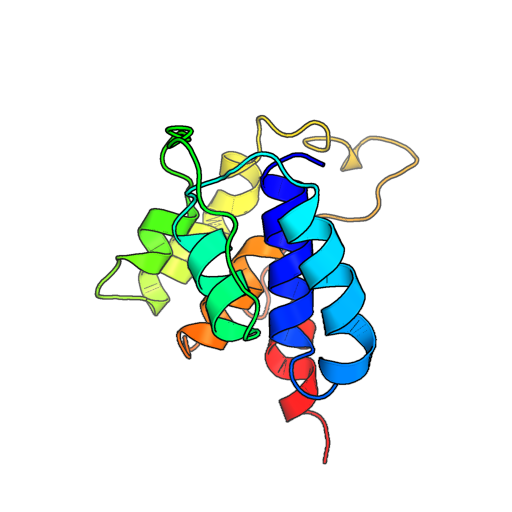.349 1.00 89.81 90 ASN A CA 1
ATOM 745 C C . ASN A 1 90 ? 14.441 1.074 -5.336 1.00 89.81 90 ASN A C 1
ATOM 747 O O . ASN A 1 90 ? 14.989 0.594 -4.348 1.00 89.81 90 ASN A O 1
ATOM 751 N N . GLN A 1 91 ? 15.170 1.506 -6.374 1.00 90.56 91 GLN A N 1
ATOM 752 C CA . GLN A 1 91 ? 16.638 1.383 -6.439 1.00 90.56 91 GLN A CA 1
ATOM 753 C C . GLN A 1 91 ? 17.408 2.055 -5.291 1.00 90.56 91 GLN A C 1
ATOM 755 O O . GLN A 1 91 ? 18.563 1.723 -5.044 1.00 90.56 91 GLN A O 1
ATOM 760 N N . GLY A 1 92 ? 16.789 3.025 -4.611 1.00 86.44 92 GLY A N 1
ATOM 761 C CA . GLY A 1 92 ? 17.380 3.713 -3.461 1.00 86.44 92 GLY A CA 1
ATOM 762 C C . GLY A 1 92 ? 17.165 3.002 -2.124 1.00 86.44 92 GLY A C 1
ATOM 763 O O . GLY A 1 92 ? 17.667 3.485 -1.114 1.00 86.44 92 GLY A O 1
ATOM 764 N N . GLN A 1 93 ? 16.409 1.902 -2.100 1.00 85.38 93 GLN A N 1
ATOM 765 C CA . GLN A 1 93 ? 16.058 1.219 -0.861 1.00 85.38 93 GLN A CA 1
ATOM 766 C C . GLN A 1 93 ? 17.205 0.334 -0.352 1.00 85.38 93 GLN A C 1
ATOM 768 O O . GLN A 1 93 ? 17.885 -0.308 -1.159 1.00 85.38 93 GLN A O 1
ATOM 773 N N . PRO A 1 94 ? 17.393 0.196 0.977 1.00 85.38 94 PRO A N 1
ATOM 774 C CA . PRO A 1 94 ? 18.453 -0.639 1.557 1.00 85.38 94 PRO A CA 1
ATOM 775 C C . PRO A 1 94 ? 18.382 -2.124 1.171 1.00 85.38 94 PRO A C 1
ATOM 777 O O . PRO A 1 94 ? 19.340 -2.873 1.391 1.00 85.38 94 PRO A O 1
ATOM 780 N N . TRP A 1 95 ? 17.228 -2.579 0.682 1.00 86.38 95 TRP A N 1
ATOM 781 C CA . TRP A 1 95 ? 16.973 -3.950 0.248 1.00 86.38 95 TRP A CA 1
ATOM 782 C C . TRP A 1 95 ? 17.179 -4.189 -1.252 1.00 86.38 95 TRP A C 1
ATOM 784 O O . TRP A 1 95 ? 17.190 -5.342 -1.697 1.00 86.38 95 TRP A O 1
ATOM 794 N N . TYR A 1 96 ? 17.375 -3.136 -2.046 1.00 88.88 96 TYR A N 1
ATOM 795 C CA . TYR A 1 96 ? 17.594 -3.274 -3.481 1.00 88.88 96 TYR A CA 1
ATOM 796 C C . TYR A 1 96 ? 18.844 -4.124 -3.765 1.00 88.88 96 TYR A C 1
ATOM 798 O O . TYR A 1 96 ? 19.875 -3.971 -3.110 1.00 88.88 96 TYR A O 1
ATOM 806 N N . GLY A 1 97 ? 18.74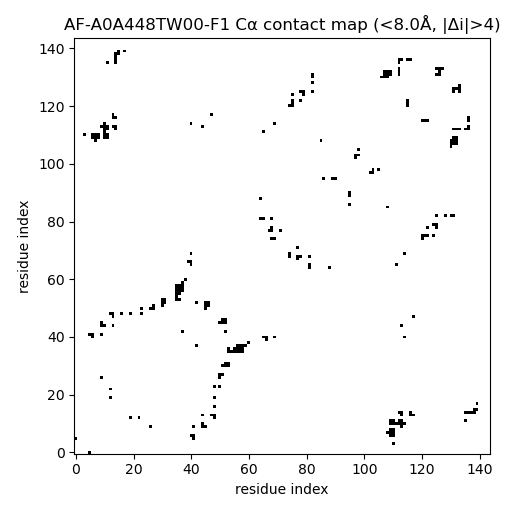7 -5.077 -4.697 1.00 89.62 97 GLY A N 1
ATOM 807 C CA . GLY A 1 97 ? 19.834 -6.017 -5.006 1.00 89.62 97 GLY A CA 1
ATOM 808 C C . GLY A 1 97 ? 20.096 -7.115 -3.962 1.00 89.62 97 GLY A C 1
ATOM 809 O O . GLY A 1 97 ? 20.966 -7.951 -4.173 1.00 89.62 97 GLY A O 1
ATOM 810 N N . ARG A 1 98 ? 19.354 -7.183 -2.844 1.00 89.56 98 ARG A N 1
ATOM 811 C CA . ARG A 1 98 ? 19.548 -8.249 -1.836 1.00 89.56 98 ARG A CA 1
ATOM 812 C C . ARG A 1 98 ? 19.238 -9.670 -2.314 1.00 89.56 98 ARG A C 1
ATOM 814 O O . ARG A 1 98 ? 19.674 -10.596 -1.645 1.00 89.56 98 ARG A O 1
ATOM 821 N N . HIS A 1 99 ? 18.560 -9.850 -3.448 1.00 89.25 99 HIS A N 1
ATOM 822 C CA . HIS A 1 99 ? 18.338 -11.171 -4.052 1.00 89.25 99 HIS A CA 1
ATOM 823 C C . HIS A 1 99 ? 19.638 -11.910 -4.424 1.00 89.25 99 HIS A C 1
ATOM 825 O O . HIS A 1 99 ? 19.613 -13.110 -4.662 1.00 89.25 99 HIS A O 1
ATOM 831 N N . GLU A 1 100 ? 20.775 -11.212 -4.447 1.00 88.44 100 GLU A N 1
ATOM 832 C CA . GLU A 1 100 ? 22.108 -11.794 -4.644 1.00 88.44 100 GLU A CA 1
ATOM 833 C C . GLU A 1 100 ? 22.768 -12.265 -3.327 1.00 88.44 100 GLU A C 1
ATOM 835 O O . GLU A 1 100 ? 23.935 -12.652 -3.321 1.00 88.44 100 GLU A O 1
ATOM 840 N N . ARG A 1 101 ? 22.064 -12.194 -2.187 1.00 85.88 101 ARG A N 1
ATOM 841 C CA . ARG A 1 101 ? 22.586 -12.488 -0.839 1.00 85.88 101 ARG A CA 1
ATOM 842 C C . ARG A 1 101 ? 21.775 -13.595 -0.160 1.00 85.88 101 ARG A C 1
ATOM 844 O O . ARG A 1 101 ? 20.629 -13.833 -0.516 1.00 85.88 101 ARG A O 1
ATOM 851 N N . GLU A 1 102 ? 22.350 -14.223 0.867 1.00 74.69 102 GLU A N 1
ATOM 852 C CA . GLU A 1 102 ? 21.772 -15.410 1.530 1.00 74.69 102 GLU A CA 1
ATOM 853 C C . GLU A 1 102 ? 20.464 -15.155 2.312 1.00 74.69 102 GLU A C 1
ATOM 855 O O . GLU A 1 102 ? 19.706 -16.090 2.537 1.00 74.69 102 GLU A O 1
ATOM 860 N N . ASN A 1 103 ? 20.153 -13.901 2.668 1.00 78.69 103 ASN A N 1
ATOM 861 C CA . ASN A 1 103 ? 18.958 -13.524 3.445 1.00 78.69 103 ASN A CA 1
ATOM 862 C C . ASN A 1 103 ? 17.980 -12.687 2.601 1.00 78.69 103 ASN A C 1
ATOM 864 O O . ASN A 1 103 ? 17.793 -11.492 2.851 1.00 78.69 103 ASN A O 1
ATOM 868 N N . TYR A 1 104 ? 17.434 -13.286 1.542 1.00 83.56 104 TYR A N 1
ATOM 869 C CA . TYR A 1 104 ? 16.466 -12.647 0.650 1.00 83.56 104 TYR A CA 1
ATOM 870 C C . TYR A 1 104 ? 15.029 -13.066 0.987 1.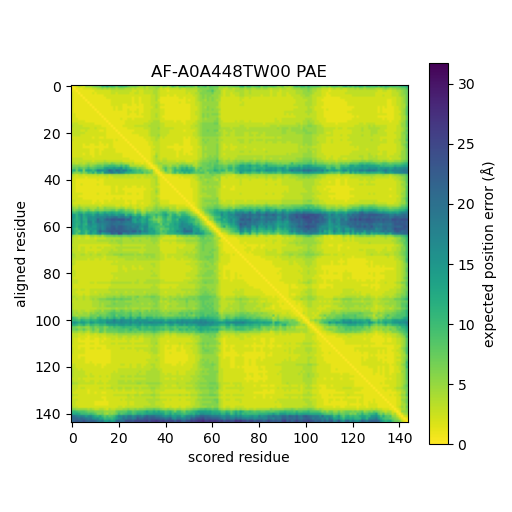00 83.56 104 TYR A C 1
ATOM 872 O O . TYR A 1 104 ? 14.622 -14.186 0.696 1.00 83.56 104 TYR A O 1
ATOM 880 N N . ASP A 1 105 ? 14.246 -12.129 1.526 1.00 81.44 105 ASP A N 1
ATOM 881 C CA . ASP A 1 105 ? 12.853 -12.356 1.956 1.00 81.44 105 ASP A CA 1
ATOM 882 C C . ASP A 1 105 ? 11.808 -12.105 0.844 1.00 81.44 105 ASP A C 1
ATOM 884 O O . ASP A 1 105 ? 10.600 -12.044 1.087 1.00 81.44 105 ASP A O 1
ATOM 888 N N . GLY A 1 106 ? 12.260 -11.944 -0.403 1.00 88.50 106 GLY A N 1
ATOM 889 C CA . GLY A 1 106 ? 11.405 -11.599 -1.536 1.00 88.50 106 GLY A CA 1
ATOM 890 C C . GLY A 1 106 ? 11.355 -10.099 -1.842 1.00 88.50 106 GLY A C 1
ATOM 891 O O . GLY A 1 106 ? 11.954 -9.261 -1.168 1.00 88.50 106 GLY A O 1
ATOM 892 N N . TYR A 1 107 ? 10.661 -9.762 -2.927 1.00 93.25 107 TYR A N 1
ATOM 893 C CA . TYR A 1 107 ? 10.346 -8.389 -3.312 1.00 93.25 107 TYR A CA 1
ATOM 894 C C . TYR A 1 107 ? 8.838 -8.270 -3.456 1.00 93.25 107 TYR A C 1
ATOM 896 O O . TYR A 1 107 ? 8.250 -8.935 -4.307 1.00 93.25 107 TYR A O 1
ATOM 904 N N . TRP A 1 108 ? 8.243 -7.412 -2.636 1.00 94.69 108 TRP A N 1
ATOM 905 C CA . TRP A 1 108 ? 6.800 -7.318 -2.491 1.00 94.69 108 TRP A CA 1
ATOM 906 C C . TRP A 1 108 ? 6.364 -5.864 -2.595 1.00 94.69 108 TRP A C 1
ATOM 908 O O . TRP A 1 108 ? 6.779 -5.032 -1.795 1.00 94.69 108 TRP A O 1
ATOM 918 N N . ALA A 1 109 ? 5.524 -5.564 -3.582 1.00 96.06 109 ALA A N 1
ATOM 919 C CA . ALA A 1 109 ? 4.922 -4.251 -3.789 1.00 96.06 109 ALA A CA 1
ATOM 920 C C . ALA A 1 109 ? 3.737 -4.026 -2.840 1.00 96.06 109 ALA A C 1
ATOM 922 O O . ALA A 1 109 ? 2.625 -3.744 -3.292 1.00 96.06 109 ALA A O 1
ATOM 923 N N . PHE A 1 110 ? 3.954 -4.220 -1.535 1.00 96.12 110 PHE A N 1
ATOM 924 C CA . PHE A 1 110 ? 2.890 -4.096 -0.544 1.00 96.12 110 PHE A CA 1
ATOM 925 C C . PHE A 1 110 ? 2.303 -2.698 -0.570 1.00 96.12 110 PHE A C 1
ATOM 927 O O . PHE A 1 110 ? 1.091 -2.569 -0.668 1.00 96.12 110 PHE A O 1
ATOM 934 N N . ASP A 1 111 ? 3.126 -1.659 -0.590 1.00 94.31 111 ASP A N 1
ATOM 935 C CA . ASP A 1 111 ? 2.713 -0.270 -0.750 1.00 94.31 111 ASP A CA 1
ATOM 936 C C . ASP A 1 111 ? 1.719 0.007 -1.898 1.00 94.31 111 ASP A C 1
ATOM 938 O O . ASP A 1 111 ? 0.902 0.914 -1.766 1.00 94.31 111 ASP A O 1
ATOM 942 N N . VAL A 1 112 ? 1.726 -0.763 -2.994 1.00 96.75 112 VAL A N 1
ATOM 943 C CA . VAL A 1 112 ? 0.768 -0.626 -4.112 1.00 96.75 112 VAL A CA 1
ATOM 944 C C . VAL A 1 112 ? -0.591 -1.269 -3.803 1.00 96.75 112 VAL A C 1
ATOM 946 O O . VAL A 1 112 ? -1.624 -0.764 -4.249 1.00 96.75 112 VAL A O 1
ATOM 949 N N . CYS A 1 113 ? -0.620 -2.361 -3.037 1.00 96.38 113 CYS A N 1
ATOM 950 C CA . CYS A 1 113 ? -1.826 -3.157 -2.776 1.00 96.38 113 CYS A CA 1
ATOM 951 C C . CYS A 1 113 ? -2.936 -2.370 -2.082 1.00 96.38 113 CYS A C 1
ATOM 953 O O . CYS A 1 113 ? -4.090 -2.438 -2.498 1.00 96.38 113 CYS A O 1
ATOM 955 N N . GLY A 1 114 ? -2.588 -1.574 -1.074 1.00 96.38 114 GLY A N 1
ATOM 956 C CA . GLY A 1 114 ? -3.528 -0.746 -0.330 1.00 96.38 114 GLY A CA 1
ATOM 957 C C . GLY A 1 114 ? -4.198 0.286 -1.230 1.00 96.38 114 GLY A C 1
ATOM 958 O O . GLY A 1 114 ? -5.408 0.473 -1.152 1.00 96.38 114 GLY A O 1
ATOM 959 N N . LEU A 1 115 ? -3.450 0.903 -2.150 1.00 96.69 115 LEU A N 1
ATOM 960 C CA . LEU A 1 115 ? -4.016 1.824 -3.135 1.00 96.69 115 LEU A CA 1
ATOM 961 C C . LEU A 1 115 ? -4.969 1.112 -4.089 1.00 96.69 115 LEU A C 1
ATOM 963 O O . LEU A 1 115 ? -6.036 1.650 -4.366 1.00 96.69 115 LEU A O 1
ATOM 967 N N . VAL A 1 116 ? -4.605 -0.073 -4.585 1.00 97.81 116 VAL A N 1
ATOM 968 C CA . VAL A 1 116 ? -5.486 -0.863 -5.459 1.00 97.81 116 VAL A CA 1
ATOM 969 C C . VAL A 1 116 ? -6.793 -1.198 -4.745 1.00 97.81 116 VAL A C 1
ATOM 971 O O . VAL A 1 116 ? -7.859 -0.916 -5.293 1.00 97.81 116 VAL A O 1
ATOM 974 N N . LYS A 1 117 ? -6.707 -1.700 -3.506 1.00 97.12 117 LYS A N 1
ATOM 975 C CA . LYS A 1 117 ? -7.856 -2.042 -2.658 1.00 97.12 117 LYS A CA 1
ATOM 976 C C . LYS A 1 117 ? -8.768 -0.832 -2.433 1.00 97.12 117 LYS A C 1
ATOM 978 O O . LYS A 1 117 ? -9.951 -0.888 -2.749 1.00 97.12 117 LYS A O 1
ATOM 983 N N . ILE A 1 118 ? -8.213 0.280 -1.943 1.00 97.25 118 ILE A N 1
ATOM 984 C CA . ILE A 1 118 ? -8.982 1.486 -1.587 1.00 97.25 118 ILE A CA 1
ATOM 985 C C . ILE A 1 118 ? -9.626 2.133 -2.810 1.00 97.25 118 ILE A C 1
ATOM 987 O O . ILE A 1 118 ? -10.747 2.632 -2.731 1.00 97.25 118 ILE A O 1
ATOM 991 N N . LEU A 1 119 ? -8.909 2.173 -3.935 1.00 96.69 119 LEU A N 1
ATOM 992 C CA . LEU A 1 119 ? -9.388 2.820 -5.154 1.00 96.69 119 LEU A CA 1
ATOM 993 C C . LEU A 1 119 ? -10.256 1.894 -6.021 1.00 96.69 119 LEU A C 1
ATOM 995 O O . LEU A 1 119 ? -10.764 2.360 -7.040 1.00 96.69 119 LEU A O 1
ATOM 999 N N . GLY A 1 120 ? -10.420 0.619 -5.648 1.00 96.62 120 GLY A N 1
ATOM 1000 C CA . GLY A 1 120 ? -11.187 -0.367 -6.413 1.00 96.62 120 GLY A CA 1
ATOM 1001 C C . GLY A 1 120 ? -10.666 -0.543 -7.841 1.00 96.62 120 GLY A C 1
ATOM 1002 O O . GLY A 1 120 ? -11.454 -0.569 -8.785 1.00 96.62 120 GLY A O 1
ATOM 1003 N N . ILE A 1 121 ? -9.341 -0.565 -8.018 1.00 97.56 121 ILE A N 1
ATOM 1004 C CA . ILE A 1 121 ? -8.723 -0.675 -9.347 1.00 97.56 121 ILE A CA 1
ATOM 1005 C C . ILE A 1 121 ? -8.825 -2.125 -9.823 1.00 97.56 121 ILE A C 1
ATOM 1007 O O . ILE A 1 121 ? -8.414 -3.020 -9.098 1.00 97.56 121 ILE A O 1
ATOM 1011 N N . ASP A 1 122 ? -9.297 -2.333 -11.053 1.00 97.62 122 ASP A N 1
ATOM 1012 C CA . ASP A 1 122 ? -9.151 -3.615 -11.752 1.00 97.62 122 ASP A CA 1
ATOM 1013 C C . ASP A 1 122 ? -7.661 -3.884 -12.039 1.00 97.62 122 ASP A C 1
ATOM 1015 O O . ASP A 1 122 ? -7.017 -3.205 -12.851 1.00 97.62 122 ASP A O 1
ATOM 1019 N N . ASP A 1 123 ? -7.095 -4.834 -11.306 1.00 97.81 123 ASP A N 1
ATOM 1020 C CA . ASP A 1 123 ? -5.679 -5.175 -11.247 1.00 97.81 123 ASP A CA 1
ATOM 1021 C C . ASP A 1 123 ? -5.334 -6.483 -11.972 1.00 97.81 123 ASP A C 1
ATOM 1023 O O . ASP A 1 123 ? -4.174 -6.909 -11.961 1.00 97.81 123 ASP A O 1
ATOM 1027 N N . ASP A 1 124 ? -6.272 -7.060 -12.731 1.00 97.62 124 ASP A N 1
ATOM 1028 C CA . ASP A 1 124 ? -6.046 -8.274 -13.526 1.00 97.62 124 ASP A CA 1
ATOM 1029 C C . ASP A 1 124 ? -4.856 -8.133 -14.489 1.00 97.62 124 ASP A C 1
ATOM 1031 O O . ASP A 1 124 ? -4.153 -9.100 -14.790 1.00 97.62 124 ASP A O 1
ATOM 1035 N N . VAL A 1 125 ? -4.578 -6.909 -14.955 1.00 97.50 125 VAL A N 1
ATOM 1036 C CA . VAL A 1 125 ? -3.448 -6.612 -15.851 1.00 97.50 125 VAL A CA 1
ATOM 1037 C C . VAL A 1 125 ? -2.075 -6.803 -15.189 1.00 97.50 125 VAL A C 1
ATOM 1039 O O . VAL A 1 125 ? -1.064 -6.869 -15.895 1.00 97.50 125 VAL A O 1
ATOM 1042 N N . VAL A 1 126 ? -2.018 -6.868 -13.855 1.00 97.88 126 VAL A N 1
ATOM 1043 C CA . VAL A 1 126 ? -0.793 -7.069 -13.065 1.00 97.88 126 VAL A CA 1
ATOM 1044 C C . VAL A 1 126 ? -0.833 -8.314 -12.175 1.00 97.88 126 VAL A C 1
ATOM 1046 O O . VAL A 1 126 ? 0.148 -8.555 -11.475 1.00 97.88 126 VAL A O 1
ATOM 1049 N N . LYS A 1 127 ? -1.883 -9.143 -12.242 1.00 97.31 127 LYS A N 1
ATOM 1050 C CA . LYS A 1 127 ? -2.048 -10.338 -11.393 1.00 97.31 127 LYS A CA 1
ATOM 1051 C C . LYS A 1 127 ? -0.853 -11.301 -11.406 1.00 97.31 127 LYS A C 1
ATOM 1053 O O . LYS A 1 127 ? -0.456 -11.809 -10.368 1.00 97.31 127 LYS A O 1
ATOM 1058 N N . ASP A 1 128 ? -0.230 -11.486 -12.573 1.00 97.25 128 ASP A N 1
ATOM 1059 C CA . ASP A 1 128 ? 0.902 -12.405 -12.770 1.00 97.25 128 ASP A CA 1
ATOM 1060 C C . ASP A 1 128 ? 2.268 -11.705 -12.608 1.00 97.25 128 ASP A C 1
ATOM 1062 O O . ASP A 1 128 ? 3.325 -12.249 -12.945 1.00 97.25 128 ASP A O 1
ATOM 1066 N N . HIS A 1 129 ? 2.287 -10.452 -12.145 1.00 97.56 129 HIS A N 1
ATOM 1067 C CA . HIS A 1 129 ? 3.524 -9.703 -11.978 1.00 97.56 129 HIS A CA 1
ATOM 1068 C C . HIS A 1 129 ? 4.306 -10.214 -10.760 1.00 97.56 129 HIS A C 1
ATOM 1070 O O . HIS A 1 129 ? 3.833 -10.152 -9.634 1.00 97.56 129 HIS A O 1
ATOM 1076 N N . LYS A 1 130 ? 5.568 -10.613 -10.957 1.00 95.38 130 LYS A N 1
ATOM 1077 C CA . LYS A 1 130 ? 6.426 -11.271 -9.943 1.00 95.38 130 LYS A CA 1
ATOM 1078 C C . LYS A 1 130 ? 6.621 -10.558 -8.592 1.00 95.38 130 LYS A C 1
ATOM 1080 O O . LYS A 1 130 ? 7.129 -11.175 -7.667 1.00 95.38 130 LYS A O 1
ATOM 1085 N N . TYR A 1 131 ? 6.313 -9.265 -8.505 1.00 96.12 131 TYR A N 1
ATOM 1086 C CA . TYR A 1 131 ? 6.404 -8.477 -7.263 1.00 96.12 131 TYR A CA 1
ATOM 1087 C C . TYR A 1 131 ? 5.039 -8.064 -6.714 1.00 96.12 131 TYR A C 1
ATOM 1089 O O . TYR A 1 131 ? 4.982 -7.390 -5.692 1.00 96.12 131 TYR A O 1
ATOM 1097 N N . TYR A 1 132 ? 3.953 -8.383 -7.419 1.00 97.50 132 TYR A N 1
ATOM 1098 C CA . TYR A 1 132 ? 2.609 -7.968 -7.056 1.00 97.50 132 TYR A CA 1
ATOM 1099 C C . TYR A 1 132 ? 1.913 -9.068 -6.251 1.00 97.50 132 TYR A C 1
ATOM 1101 O O . TYR A 1 132 ? 1.663 -10.142 -6.799 1.00 97.50 132 TYR A O 1
ATOM 1109 N N . PRO A 1 133 ? 1.598 -8.847 -4.967 1.00 96.00 133 PRO A N 1
ATOM 1110 C CA . PRO A 1 133 ? 0.916 -9.852 -4.169 1.00 96.00 133 PRO A CA 1
ATOM 1111 C C . PRO A 1 133 ? -0.601 -9.778 -4.407 1.00 96.00 133 PRO A C 1
ATOM 1113 O O . PRO A 1 133 ? -1.346 -9.282 -3.566 1.00 96.00 133 PRO A O 1
ATOM 1116 N N . TYR A 1 134 ? -1.055 -10.282 -5.559 1.00 97.00 134 TYR A N 1
ATOM 1117 C CA . TYR A 1 134 ? -2.472 -10.319 -5.958 1.00 97.00 134 TYR A CA 1
ATOM 1118 C C . TYR A 1 134 ? -3.358 -10.973 -4.884 1.00 97.00 134 TYR A C 1
ATOM 1120 O O . TYR A 1 134 ? -4.344 -10.393 -4.434 1.00 97.00 134 TYR A O 1
ATOM 1128 N N . ASP A 1 135 ? -2.938 -12.130 -4.365 1.00 95.31 135 ASP A N 1
ATOM 1129 C CA . ASP A 1 135 ? -3.684 -12.861 -3.331 1.00 95.31 135 ASP A CA 1
ATOM 1130 C C . ASP A 1 135 ? -3.887 -12.056 -2.038 1.00 95.31 135 ASP A C 1
ATOM 1132 O O . ASP A 1 135 ? -4.863 -12.277 -1.323 1.00 95.31 135 ASP A O 1
ATOM 1136 N N . LEU A 1 136 ? -2.988 -11.113 -1.726 1.00 95.38 136 LEU A N 1
ATOM 1137 C CA . LEU A 1 136 ? -3.134 -10.238 -0.564 1.00 95.38 136 LEU A CA 1
ATOM 1138 C C . LEU A 1 136 ? -4.264 -9.221 -0.777 1.00 95.38 136 LEU A C 1
ATOM 1140 O O . LEU A 1 136 ? -5.058 -8.997 0.134 1.00 95.38 136 LEU A O 1
ATOM 1144 N N . VAL A 1 137 ? -4.365 -8.632 -1.972 1.00 96.62 137 VAL A N 1
ATOM 1145 C CA . VAL A 1 137 ? -5.433 -7.676 -2.325 1.00 96.62 137 VAL A CA 1
ATOM 1146 C C . VAL A 1 137 ? -6.802 -8.360 -2.257 1.00 96.62 137 VAL A C 1
ATOM 1148 O O . VAL A 1 137 ? -7.752 -7.812 -1.684 1.00 96.62 137 VAL A O 1
ATOM 1151 N N . HIS A 1 138 ? -6.866 -9.600 -2.743 1.00 95.00 138 HIS A N 1
ATOM 1152 C CA . HIS A 1 138 ? -8.076 -10.422 -2.832 1.00 95.00 138 HIS A CA 1
ATOM 1153 C C . HIS A 1 138 ? -8.266 -11.396 -1.664 1.00 95.00 138 HIS A C 1
ATOM 1155 O O . HIS A 1 138 ? -9.077 -12.320 -1.746 1.00 95.00 138 HIS A O 1
ATOM 1161 N N . PHE A 1 139 ? -7.550 -11.204 -0.551 1.00 88.62 139 PHE A N 1
ATOM 1162 C CA . PHE A 1 139 ? -7.544 -12.158 0.562 1.00 88.62 139 PHE A CA 1
ATOM 1163 C C . PHE A 1 139 ? -8.956 -12.500 1.077 1.00 88.62 139 PHE A C 1
ATOM 1165 O O . PHE A 1 139 ? -9.241 -13.652 1.407 1.00 88.62 139 PHE A O 1
ATOM 1172 N N . ASN A 1 140 ? -9.860 -11.516 1.107 1.00 81.00 140 ASN A N 1
ATOM 1173 C CA . ASN A 1 140 ? -11.237 -11.703 1.577 1.00 81.00 140 ASN A CA 1
ATOM 1174 C C . ASN A 1 140 ? -12.209 -12.153 0.479 1.00 81.00 140 ASN A C 1
ATOM 1176 O O . ASN A 1 140 ? -13.208 -12.792 0.796 1.00 81.00 140 ASN A O 1
ATOM 1180 N N . ASP A 1 141 ? -11.899 -11.909 -0.794 1.00 79.75 141 ASP A N 1
ATOM 1181 C CA . ASP A 1 141 ? -12.754 -12.305 -1.924 1.00 79.75 141 ASP A CA 1
ATOM 1182 C C . ASP A 1 141 ? -12.777 -13.836 -2.088 1.00 79.75 141 ASP A C 1
ATOM 1184 O O . ASP A 1 141 ? -13.729 -14.423 -2.602 1.00 79.75 141 ASP A O 1
ATOM 1188 N N . ASN A 1 142 ? -11.733 -14.497 -1.580 1.00 61.06 142 ASN A N 1
ATOM 1189 C CA . ASN A 1 142 ? -11.574 -15.947 -1.578 1.00 61.06 142 ASN A CA 1
ATOM 1190 C C . ASN A 1 142 ? -12.283 -16.658 -0.408 1.00 61.06 142 ASN A C 1
ATOM 1192 O O . ASN A 1 142 ? -12.285 -17.892 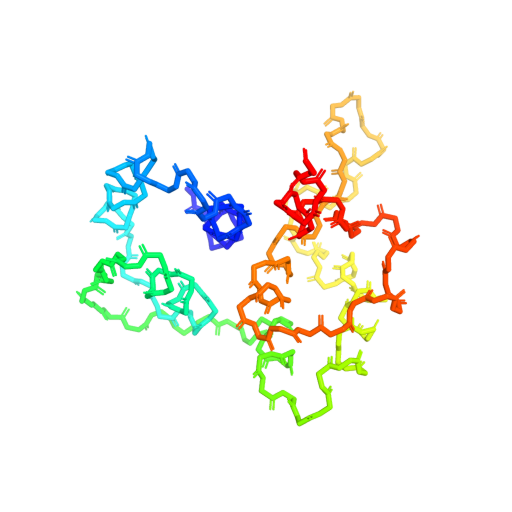-0.360 1.00 61.06 142 ASN A O 1
ATOM 1196 N N . LYS A 1 1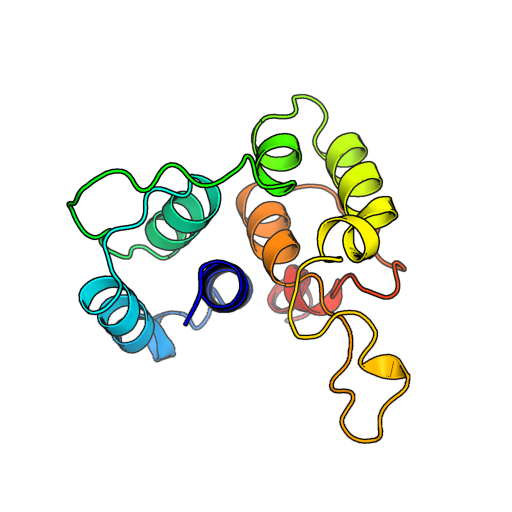43 ? -12.900 -15.925 0.532 1.00 58.09 143 LYS A N 1
ATOM 1197 C CA . LYS A 1 143 ? -13.707 -16.510 1.615 1.00 58.09 143 LYS A CA 1
ATOM 1198 C C . LYS A 1 143 ? -15.106 -16.851 1.088 1.00 58.09 143 LYS A C 1
ATOM 1200 O O . LYS A 1 143 ? -16.034 -16.056 1.203 1.00 58.09 143 LYS A O 1
ATOM 1205 N N . LYS A 1 144 ? -15.232 -18.029 0.474 1.00 43.09 144 LYS A N 1
ATOM 1206 C CA . LYS A 1 144 ? -16.527 -18.681 0.215 1.00 43.09 144 LYS A CA 1
ATOM 1207 C C . LYS A 1 144 ? -17.060 -19.380 1.457 1.00 43.09 144 LYS A C 1
ATOM 1209 O O . LYS A 1 144 ? -16.234 -19.960 2.196 1.00 43.09 144 LYS A O 1
#

Solvent-accessible surface area (backbone atoms only — not comparable to full-atom values): 8662 Å² total; per-residue (Å²): 130,58,69,66,58,49,32,30,53,44,14,49,47,55,43,43,50,96,55,33,86,83,48,47,71,59,53,44,51,50,42,73,72,43,77,42,68,61,46,73,67,52,52,48,43,39,50,74,72,71,43,78,80,56,87,61,66,77,49,86,70,75,87,52,77,60,56,55,39,75,68,39,90,56,44,52,64,31,46,48,54,45,61,78,40,43,70,69,75,40,62,85,42,95,65,52,77,36,81,83,44,96,82,54,92,77,63,73,46,39,54,54,40,25,54,36,57,76,67,68,49,73,51,76,89,45,48,86,38,92,39,43,62,47,66,52,55,43,51,66,79,70,68,124

Secondary structure (DSSP, 8-state):
--HHHHHHHHHHHHHTGGGGGGTHHHHHHHHHHSPP---HHHHHHHHHTTPPPP----------HHHHHHH-SSHHHHHHHHHHHHHHHTTTSTTTTGGGSS-------HHHHHHHHHHT---GGGTT-TT--HHHHTTTTT--

Organism: NCBI:txid51161

Radius of gyration: 15.19 Å; Cα contacts (8 Å, |Δi|>4): 149; chains: 1; bounding box: 39×38×36 Å

InterPro domains:
  IPR015025 PoNi, C-terminal [PF08929] (71-136)
  IPR028983 PA2201-like, C-terminal [G3DSA:1.10.3920.10] (3-144)
  IPR028983 PA2201-like, C-terminal [SSF140731] (6-142)

Sequence (144 aa):
MDLGDLLDLFSIGVCYEDRKEEFLPYLQSIVDNAQPYIDPTLELYIKYLGLKPNEGKRAKFKVNYLERLLNSEDKVKALKNTMANWYRFNQGQPWYGRHERENYDGYWAFDVCGLVKILGIDDDVVKDHKYYPYDLVHFNDNKK